Protein AF-A0A4Q2YQ63-F1 (afdb_monomer_lite)

Sequence (122 aa):
MNPSLTPFLLLITALLVIRHGWRDLQADRAIRRKLEQEGVTVVRIGRARLLNESGAHTTMGSMLCTREYEVRYRRPDGREQASVHVADFHPVTSALRGMHVLG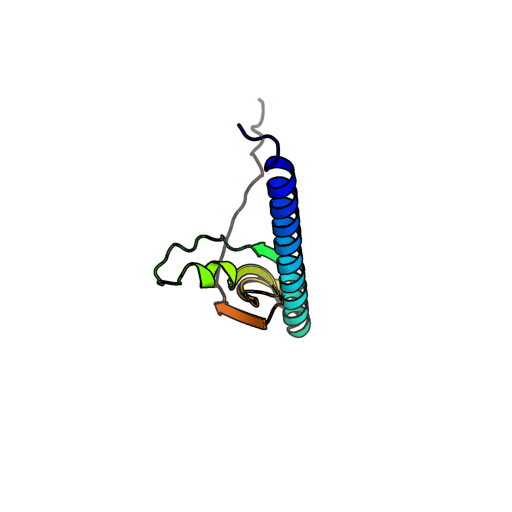EHPGSGGSDRGTAPLAPVR

Foldseek 3Di:
DDPVCVVVVVVVVVVVVVLVVVLVVLVVVVVVVVCVVVVKAWPDKAFDDLDPVPDDPDDPLQSQFKTKIWTWIADPVRDIWIWIKIWGADSPPRHTPDIDTPDTDPDPPDDPPDDDDDDDDD

Structure (mmCIF, N/CA/C/O backbone):
data_AF-A0A4Q2YQ63-F1
#
_entry.id   AF-A0A4Q2YQ63-F1
#
loop_
_atom_site.group_PDB
_atom_site.id
_atom_site.type_symbol
_atom_site.label_atom_id
_atom_site.label_alt_id
_atom_site.label_comp_id
_atom_site.label_asym_id
_atom_site.label_entity_id
_atom_site.label_seq_id
_atom_site.pdbx_PDB_ins_code
_atom_site.Cartn_x
_atom_site.Cartn_y
_atom_site.Cartn_z
_atom_site.occupancy
_atom_site.B_iso_or_equiv
_atom_site.auth_seq_id
_atom_site.auth_comp_id
_atom_site.auth_asym_id
_atom_site.auth_atom_id
_atom_site.pdbx_PDB_model_num
ATOM 1 N N . MET A 1 1 ? 34.817 -1.114 -20.162 1.00 50.81 1 MET A N 1
ATOM 2 C CA . MET A 1 1 ? 33.501 -0.897 -19.516 1.00 50.81 1 MET A CA 1
ATOM 3 C C . MET A 1 1 ? 32.682 -0.033 -20.458 1.00 50.81 1 MET A C 1
ATOM 5 O O . MET A 1 1 ? 33.109 1.079 -20.723 1.00 50.81 1 MET A O 1
ATOM 9 N N . ASN A 1 2 ? 31.614 -0.566 -21.060 1.00 56.47 2 ASN A N 1
ATOM 10 C CA . ASN A 1 2 ? 30.880 0.104 -22.144 1.00 56.47 2 ASN A CA 1
ATOM 11 C C . ASN A 1 2 ? 30.117 1.334 -21.612 1.00 56.47 2 ASN A C 1
ATOM 13 O O . ASN A 1 2 ? 29.140 1.153 -20.886 1.00 56.47 2 ASN A O 1
ATOM 17 N N . PRO A 1 3 ? 30.512 2.571 -21.971 1.00 59.78 3 PRO A N 1
ATOM 18 C CA . PRO A 1 3 ? 29.906 3.793 -21.436 1.00 59.78 3 PRO A CA 1
ATOM 19 C C . PRO A 1 3 ? 28.480 4.062 -21.956 1.00 59.78 3 PRO A C 1
ATOM 21 O O . PRO A 1 3 ? 27.835 5.001 -21.501 1.00 59.78 3 PRO A O 1
ATOM 24 N N . SER A 1 4 ? 27.962 3.248 -22.886 1.00 70.38 4 SER A N 1
ATOM 25 C CA . SER A 1 4 ? 26.644 3.454 -23.502 1.00 70.38 4 SER A CA 1
ATOM 26 C C . SER A 1 4 ? 25.463 2.918 -22.687 1.00 70.38 4 SER A C 1
ATOM 28 O O . SER A 1 4 ? 24.342 3.361 -22.910 1.00 70.38 4 SER A O 1
ATOM 30 N N . LEU A 1 5 ? 25.677 1.997 -21.739 1.00 72.75 5 LEU A N 1
ATOM 31 C CA . LEU A 1 5 ? 24.590 1.345 -20.983 1.00 72.75 5 LEU A CA 1
ATOM 32 C C . LEU A 1 5 ? 24.213 2.082 -19.692 1.00 72.75 5 LEU A C 1
ATOM 34 O O . LEU A 1 5 ? 23.085 1.965 -19.216 1.00 72.75 5 LEU A O 1
ATOM 38 N N . THR A 1 6 ? 25.129 2.873 -19.139 1.00 81.31 6 THR A N 1
ATOM 39 C CA . THR A 1 6 ? 24.931 3.646 -17.907 1.00 81.31 6 THR A CA 1
ATOM 40 C C . THR A 1 6 ? 23.699 4.563 -17.940 1.00 81.31 6 THR A C 1
ATOM 42 O O . THR A 1 6 ? 22.916 4.502 -16.990 1.00 81.31 6 THR A O 1
ATOM 45 N N . PRO A 1 7 ? 23.444 5.371 -18.995 1.00 82.50 7 PRO A N 1
ATOM 46 C CA . PRO A 1 7 ? 22.254 6.225 -19.025 1.00 82.50 7 PRO A CA 1
ATOM 47 C C . PRO A 1 7 ? 20.949 5.417 -19.066 1.00 82.50 7 PRO A C 1
ATOM 49 O O . PRO A 1 7 ? 19.977 5.796 -18.415 1.00 82.50 7 PRO A O 1
ATOM 52 N N . PHE A 1 8 ? 20.931 4.272 -19.756 1.00 83.44 8 PHE A N 1
ATOM 53 C CA . PHE A 1 8 ? 19.761 3.389 -19.792 1.00 83.44 8 PHE A CA 1
ATOM 54 C C . PHE A 1 8 ? 19.487 2.755 -18.429 1.00 83.44 8 PHE A C 1
ATOM 56 O O . PHE A 1 8 ? 18.341 2.722 -17.988 1.00 83.44 8 PHE A O 1
ATOM 63 N N . LEU A 1 9 ? 20.528 2.302 -17.727 1.00 85.69 9 LEU A N 1
ATOM 64 C CA . LEU A 1 9 ? 20.386 1.748 -16.381 1.00 85.69 9 LEU A CA 1
ATOM 65 C C . LEU A 1 9 ? 19.892 2.801 -15.384 1.00 85.69 9 LEU A C 1
ATOM 67 O O . LEU A 1 9 ? 19.009 2.502 -14.582 1.00 85.69 9 LEU A O 1
ATOM 71 N N . LEU A 1 10 ? 20.395 4.037 -15.459 1.00 86.81 10 LEU A N 1
ATOM 72 C CA . LEU A 1 10 ? 19.911 5.139 -14.622 1.00 86.81 10 LEU A CA 1
ATOM 73 C C . LEU A 1 10 ? 18.438 5.453 -14.899 1.00 86.81 10 LEU A C 1
ATOM 75 O O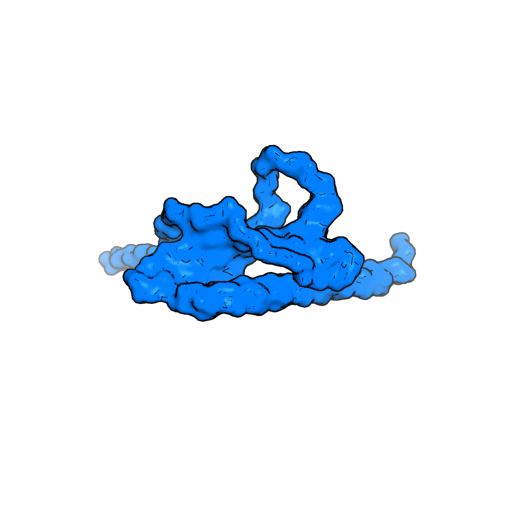 . LEU A 1 10 ? 17.657 5.570 -13.956 1.00 86.81 10 LEU A O 1
ATOM 79 N N . LEU A 1 11 ? 18.041 5.516 -16.173 1.00 88.06 11 LEU A N 1
ATOM 80 C CA . LEU A 1 11 ? 16.651 5.740 -16.567 1.00 88.06 11 LEU A CA 1
ATOM 81 C C . LEU A 1 11 ? 15.731 4.629 -16.043 1.00 88.06 11 LEU A C 1
ATOM 83 O O . LEU A 1 11 ? 14.705 4.916 -15.429 1.00 88.06 11 LEU A O 1
ATOM 87 N N . ILE A 1 12 ? 16.108 3.362 -16.237 1.00 85.81 12 ILE A N 1
ATOM 88 C CA . ILE A 1 12 ? 15.338 2.209 -15.751 1.00 85.81 12 ILE A CA 1
ATOM 89 C C . ILE A 1 12 ? 15.221 2.256 -14.226 1.00 85.81 12 ILE A C 1
ATOM 91 O O . ILE A 1 12 ? 14.130 2.087 -13.686 1.00 85.81 12 ILE A O 1
ATOM 95 N N . THR A 1 13 ? 16.319 2.542 -13.527 1.00 83.81 13 THR A N 1
ATOM 96 C CA . THR A 1 13 ? 16.328 2.629 -12.062 1.00 83.81 13 THR A CA 1
ATOM 97 C C . THR A 1 13 ? 15.414 3.752 -11.574 1.00 83.81 13 THR A C 1
ATOM 9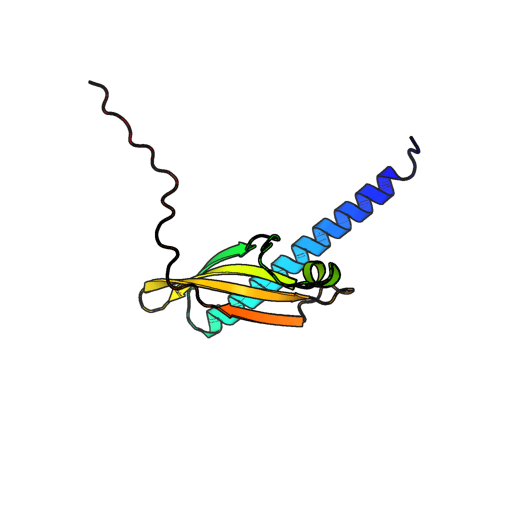9 O O . THR A 1 13 ? 14.597 3.532 -10.681 1.00 83.81 13 THR A O 1
ATOM 102 N N . ALA A 1 14 ? 15.474 4.930 -12.199 1.00 84.19 14 ALA A N 1
ATOM 103 C CA . ALA A 1 14 ? 14.598 6.051 -11.872 1.00 84.19 14 ALA A CA 1
ATOM 104 C C . ALA A 1 14 ? 13.116 5.701 -12.091 1.00 84.19 14 ALA A C 1
ATOM 106 O O . ALA A 1 14 ? 12.287 5.933 -11.209 1.00 84.19 14 ALA A O 1
ATOM 107 N N . LEU A 1 15 ? 12.780 5.071 -13.221 1.00 84.94 15 LEU A N 1
ATOM 108 C CA . LEU A 1 15 ? 11.416 4.624 -13.513 1.00 84.94 15 LEU A CA 1
ATOM 109 C C . LEU A 1 15 ? 10.918 3.588 -12.500 1.00 84.94 15 LEU A C 1
ATOM 111 O O . LEU A 1 15 ? 9.762 3.649 -12.076 1.00 84.94 15 LEU A O 1
ATOM 115 N N . LEU A 1 16 ? 11.778 2.662 -12.069 1.00 81.19 16 LEU A N 1
ATOM 116 C CA . LEU A 1 16 ? 11.440 1.685 -11.037 1.00 81.19 16 LEU A CA 1
ATOM 117 C C . LEU A 1 16 ? 11.190 2.356 -9.684 1.00 81.19 16 LEU A C 1
ATOM 119 O O . LEU A 1 16 ? 10.198 2.034 -9.034 1.00 81.19 16 LEU A O 1
ATOM 123 N N . VAL A 1 17 ? 12.010 3.327 -9.277 1.00 82.88 17 VAL A N 1
ATOM 124 C CA . VAL A 1 17 ? 11.795 4.079 -8.028 1.00 82.88 17 VAL A CA 1
ATOM 125 C C . VAL A 1 17 ? 10.464 4.831 -8.062 1.00 82.88 17 VAL A C 1
ATOM 127 O O . VAL A 1 17 ? 9.671 4.712 -7.126 1.00 82.88 17 VAL A O 1
ATOM 130 N N . ILE A 1 18 ? 10.165 5.530 -9.162 1.00 83.62 18 ILE A N 1
ATOM 131 C CA . ILE A 1 18 ? 8.896 6.254 -9.342 1.00 83.62 18 ILE A CA 1
ATOM 132 C C . ILE A 1 18 ? 7.714 5.281 -9.282 1.00 83.62 18 ILE A C 1
ATOM 134 O O . ILE A 1 18 ? 6.756 5.502 -8.539 1.00 83.62 18 ILE A O 1
ATOM 138 N N . ARG A 1 19 ? 7.798 4.159 -10.005 1.00 79.50 19 ARG A N 1
ATOM 139 C CA . ARG A 1 19 ? 6.781 3.099 -9.994 1.00 79.50 19 ARG A CA 1
ATOM 140 C C . ARG A 1 19 ? 6.581 2.523 -8.593 1.00 79.50 19 ARG A C 1
ATOM 142 O O . ARG A 1 19 ? 5.449 2.260 -8.192 1.00 79.50 19 ARG A O 1
ATOM 149 N N . HIS A 1 20 ? 7.656 2.332 -7.833 1.00 78.75 20 HIS A N 1
ATOM 150 C CA . HIS A 1 20 ? 7.588 1.830 -6.464 1.00 78.75 20 HIS A CA 1
ATOM 151 C C . HIS A 1 20 ? 6.917 2.821 -5.513 1.00 78.75 20 HIS A C 1
ATOM 153 O O . HIS A 1 20 ? 6.089 2.375 -4.715 1.00 78.75 20 HIS A O 1
ATOM 159 N N . GLY A 1 21 ? 7.238 4.114 -5.616 1.00 82.00 21 GLY A N 1
ATOM 160 C CA . GLY A 1 21 ? 6.622 5.170 -4.807 1.00 82.00 21 GLY A CA 1
ATOM 161 C C . GLY A 1 21 ? 5.146 5.379 -5.143 1.00 82.00 21 GLY A C 1
ATOM 162 O O . GLY A 1 21 ? 4.314 5.492 -4.245 1.00 82.00 21 GLY A O 1
ATOM 163 N N . TRP A 1 22 ? 4.790 5.324 -6.429 1.00 82.62 22 TRP A N 1
ATOM 164 C CA . TRP A 1 22 ? 3.397 5.398 -6.875 1.00 82.62 22 TRP A CA 1
ATOM 165 C C . TRP A 1 22 ? 2.530 4.293 -6.259 1.00 82.62 22 TRP A C 1
ATOM 167 O O . TRP A 1 22 ? 1.429 4.555 -5.779 1.00 82.62 22 TRP A O 1
ATOM 177 N N . ARG A 1 23 ? 3.049 3.061 -6.203 1.00 81.75 23 ARG A N 1
ATOM 178 C CA . ARG A 1 23 ? 2.359 1.927 -5.570 1.00 81.75 23 ARG A CA 1
ATOM 179 C C . ARG A 1 23 ? 2.097 2.150 -4.086 1.00 81.75 23 ARG A C 1
ATOM 181 O O . ARG A 1 23 ? 1.007 1.841 -3.618 1.00 81.75 23 ARG A O 1
ATOM 188 N N . ASP A 1 24 ? 3.057 2.708 -3.351 1.00 81.88 24 ASP A N 1
ATOM 189 C CA . ASP A 1 24 ? 2.838 2.985 -1.926 1.00 81.88 24 ASP A CA 1
ATOM 190 C C . ASP A 1 24 ? 1.802 4.066 -1.707 1.00 81.88 24 ASP A C 1
ATOM 192 O O . ASP A 1 24 ? 0.995 3.948 -0.798 1.00 81.88 24 ASP A O 1
ATOM 196 N N . LEU A 1 25 ? 1.797 5.092 -2.554 1.00 85.19 25 LEU A N 1
ATOM 197 C CA . LEU A 1 25 ? 0.820 6.163 -2.465 1.00 85.19 25 LEU A CA 1
ATOM 198 C C . LEU A 1 25 ? -0.601 5.653 -2.750 1.00 85.19 25 LEU A C 1
ATOM 200 O O . LEU A 1 25 ? -1.556 6.103 -2.119 1.00 85.19 25 LEU A O 1
ATOM 204 N N . GLN A 1 26 ? -0.752 4.687 -3.663 1.00 86.00 26 GLN A N 1
ATOM 205 C CA . GLN A 1 26 ? -2.028 4.000 -3.871 1.00 86.00 26 GLN A CA 1
ATOM 206 C C . GLN A 1 26 ? -2.449 3.181 -2.646 1.00 86.00 26 GLN A C 1
ATOM 208 O O . GLN A 1 26 ? -3.601 3.283 -2.223 1.00 86.00 26 GLN A O 1
ATOM 213 N N . ALA A 1 27 ? -1.530 2.403 -2.067 1.00 84.62 27 ALA A N 1
ATOM 214 C CA . ALA A 1 27 ? -1.809 1.611 -0.873 1.00 84.62 27 ALA A CA 1
ATOM 215 C C . ALA A 1 27 ? -2.149 2.491 0.338 1.00 84.62 27 ALA A C 1
ATOM 217 O O . ALA A 1 27 ? -3.172 2.260 0.969 1.00 84.62 27 ALA A O 1
ATOM 218 N N . ASP A 1 28 ? -1.368 3.537 0.617 1.00 85.31 28 ASP A N 1
ATOM 219 C CA . ASP A 1 28 ? -1.595 4.470 1.729 1.00 85.31 28 ASP A CA 1
ATOM 220 C C . ASP A 1 28 ? -2.978 5.127 1.634 1.00 85.31 28 ASP A C 1
ATOM 222 O O . ASP A 1 28 ? -3.753 5.098 2.589 1.00 85.31 28 ASP A O 1
ATOM 226 N N . ARG A 1 29 ? -3.348 5.626 0.446 1.00 86.44 29 ARG A N 1
ATOM 227 C CA . ARG A 1 29 ? -4.676 6.214 0.214 1.00 86.44 29 ARG A CA 1
ATOM 228 C C . ARG A 1 29 ? -5.802 5.209 0.412 1.00 86.44 29 ARG A C 1
ATOM 230 O O . ARG A 1 29 ? -6.837 5.564 0.968 1.00 86.44 29 ARG A O 1
ATOM 237 N N . ALA A 1 30 ? -5.633 3.981 -0.065 1.00 86.38 30 ALA A N 1
ATOM 238 C CA . ALA A 1 30 ? -6.660 2.958 0.066 1.00 86.38 30 ALA A CA 1
ATOM 239 C C . ALA A 1 30 ? -6.798 2.460 1.518 1.00 86.38 30 ALA A C 1
ATOM 241 O O . ALA A 1 30 ? -7.923 2.279 1.980 1.00 86.38 30 ALA A O 1
ATOM 242 N N . ILE A 1 31 ? -5.691 2.338 2.260 1.00 85.44 31 ILE A N 1
ATOM 243 C CA . ILE A 1 31 ? -5.686 2.020 3.695 1.00 85.44 31 ILE A CA 1
ATOM 244 C C . ILE A 1 31 ? -6.415 3.118 4.472 1.00 85.44 31 ILE A C 1
ATOM 246 O O . ILE A 1 31 ? -7.336 2.821 5.227 1.00 85.44 31 ILE A O 1
ATOM 250 N N . ARG A 1 32 ? -6.046 4.388 4.257 1.00 84.69 32 ARG A N 1
ATOM 251 C CA . ARG A 1 32 ? -6.679 5.531 4.933 1.00 84.69 32 ARG A CA 1
ATOM 252 C C . ARG A 1 32 ? -8.176 5.582 4.679 1.00 84.69 32 ARG A C 1
ATOM 254 O O . ARG A 1 32 ? -8.930 5.665 5.632 1.00 84.69 32 ARG A O 1
ATOM 261 N N . ARG A 1 33 ? -8.607 5.442 3.421 1.00 85.19 33 ARG A N 1
ATOM 262 C CA . ARG A 1 33 ? -10.038 5.429 3.073 1.00 85.19 33 ARG A CA 1
ATOM 263 C C . ARG A 1 33 ? -10.803 4.322 3.786 1.00 85.19 33 ARG A C 1
ATOM 265 O O . ARG A 1 33 ? -11.910 4.561 4.249 1.00 85.19 33 ARG A O 1
ATOM 272 N N . LYS A 1 34 ? -10.227 3.121 3.867 1.00 83.44 34 LYS A N 1
ATOM 273 C CA . LYS A 1 34 ? -10.860 1.993 4.555 1.00 83.44 34 LYS A CA 1
ATOM 274 C C . LYS A 1 34 ? -10.984 2.256 6.061 1.00 83.44 34 LYS A C 1
ATOM 276 O O . LYS A 1 34 ? -12.035 2.027 6.637 1.00 83.44 34 LYS A O 1
ATOM 281 N N . LEU A 1 35 ? -9.933 2.793 6.675 1.00 81.81 35 LEU A N 1
ATOM 282 C CA . LEU A 1 35 ? -9.895 3.082 8.110 1.00 81.81 35 LEU A CA 1
ATOM 283 C C . LEU A 1 35 ? -10.756 4.298 8.502 1.00 81.81 35 LEU A C 1
ATOM 285 O O . LEU A 1 35 ? -11.402 4.287 9.545 1.00 81.81 35 LEU A O 1
ATOM 289 N N . GLU A 1 36 ? -10.852 5.312 7.642 1.00 82.81 36 GLU A N 1
ATOM 290 C CA . GLU A 1 36 ? -11.788 6.431 7.813 1.00 82.81 36 GLU A CA 1
ATOM 291 C C . GLU A 1 36 ? -13.248 5.952 7.807 1.00 82.81 36 GLU A C 1
ATOM 293 O O . GLU A 1 36 ? -14.050 6.428 8.607 1.00 82.81 36 GLU A O 1
ATOM 298 N N . GLN A 1 37 ? -13.593 4.976 6.957 1.00 81.75 37 GLN A N 1
ATOM 299 C CA . GLN A 1 37 ? -14.928 4.361 6.944 1.00 81.75 37 GLN A CA 1
ATOM 300 C C . GLN A 1 37 ? -15.239 3.587 8.233 1.00 81.75 37 GLN A C 1
ATOM 302 O O . GLN A 1 37 ? -16.397 3.514 8.636 1.00 81.75 37 GLN A O 1
ATOM 307 N N . GLU A 1 38 ? -14.219 3.037 8.891 1.00 79.56 38 GLU A N 1
ATOM 308 C CA . GLU A 1 38 ? -14.334 2.332 10.174 1.00 79.56 38 GLU A CA 1
ATOM 309 C C . GLU A 1 38 ? -14.335 3.294 11.383 1.00 79.56 38 GLU A C 1
ATOM 311 O O . GLU A 1 38 ? -14.467 2.856 12.526 1.00 79.56 38 GLU A O 1
ATOM 316 N N . GLY A 1 39 ? -14.208 4.609 11.155 1.00 78.75 39 GLY A N 1
ATOM 317 C CA . GLY A 1 39 ? -14.213 5.624 12.211 1.00 78.75 39 GLY A CA 1
ATOM 318 C C . GLY A 1 39 ? -12.960 5.611 13.091 1.00 78.75 39 GLY A C 1
ATOM 319 O O . GLY A 1 39 ? -12.998 6.103 14.219 1.00 78.75 39 GLY A O 1
ATOM 320 N N . VAL A 1 40 ? -11.853 5.038 12.608 1.00 83.31 40 VAL A N 1
ATOM 321 C CA . VAL A 1 40 ? -10.586 4.960 13.346 1.00 83.31 40 VAL A CA 1
ATOM 322 C C . VAL A 1 40 ? -9.580 5.999 12.847 1.00 83.31 40 VAL A C 1
ATOM 324 O O . VAL A 1 40 ? -9.522 6.337 11.665 1.00 83.31 40 VAL A O 1
ATOM 327 N N . THR A 1 41 ? -8.727 6.487 13.747 1.00 83.69 41 THR A N 1
ATOM 328 C CA . THR A 1 41 ? -7.694 7.475 13.406 1.00 83.69 41 THR A CA 1
ATOM 329 C C . THR A 1 41 ? -6.388 6.770 13.072 1.00 83.69 41 THR A C 1
ATOM 331 O O . THR A 1 41 ? -5.792 6.112 13.925 1.00 83.69 41 THR A O 1
ATOM 334 N N . VAL A 1 42 ? -5.899 6.926 11.843 1.00 82.00 42 VAL A N 1
ATOM 335 C CA . VAL A 1 42 ? -4.611 6.357 11.420 1.00 82.00 42 VAL A CA 1
ATOM 336 C C . VAL A 1 42 ? -3.456 7.097 12.100 1.00 82.00 42 VAL A C 1
ATOM 338 O O . VAL A 1 42 ? -3.271 8.293 11.887 1.00 82.00 42 VAL A O 1
ATOM 341 N N . VAL A 1 43 ? -2.651 6.379 12.886 1.00 82.00 43 VAL A N 1
ATOM 342 C CA . VAL A 1 43 ? -1.470 6.919 13.581 1.00 82.00 43 VAL A CA 1
ATOM 343 C C . VAL A 1 43 ? -0.229 6.775 12.704 1.00 82.00 43 VAL A C 1
ATOM 345 O O . VAL A 1 43 ? 0.558 7.710 12.564 1.00 82.00 43 VAL A O 1
ATOM 348 N N . ARG A 1 44 ? -0.038 5.598 12.097 1.00 81.75 44 ARG A N 1
ATOM 349 C CA . ARG A 1 44 ? 1.135 5.312 11.265 1.00 81.75 44 ARG A CA 1
ATOM 350 C C . ARG A 1 44 ? 0.844 4.219 10.250 1.00 81.75 44 ARG A C 1
ATOM 352 O O . ARG A 1 44 ? 0.305 3.179 10.605 1.00 81.75 44 ARG A O 1
ATOM 359 N N . ILE A 1 45 ? 1.291 4.425 9.016 1.00 83.00 45 ILE A N 1
ATOM 360 C CA . ILE A 1 45 ? 1.349 3.388 7.983 1.00 83.00 45 ILE A CA 1
ATOM 361 C C . ILE A 1 45 ? 2.826 3.162 7.665 1.00 83.00 45 ILE A C 1
ATOM 363 O O . ILE A 1 45 ? 3.526 4.068 7.214 1.00 83.00 45 ILE A O 1
ATOM 367 N N . GLY A 1 46 ? 3.324 1.972 7.976 1.00 78.12 46 GLY A N 1
ATOM 368 C CA . GLY A 1 46 ? 4.674 1.529 7.653 1.00 78.12 46 GLY A CA 1
ATOM 369 C C . GLY A 1 46 ? 4.625 0.367 6.674 1.00 78.12 46 GLY A C 1
ATOM 370 O O . GLY A 1 46 ? 3.705 -0.440 6.707 1.00 78.12 46 GLY A O 1
ATOM 371 N N . ARG A 1 47 ? 5.629 0.237 5.806 1.00 74.94 47 ARG A N 1
ATOM 372 C CA . ARG A 1 47 ? 5.834 -1.024 5.084 1.00 74.94 47 ARG A CA 1
ATOM 373 C C . ARG A 1 47 ? 6.270 -2.079 6.098 1.00 74.94 47 ARG A C 1
ATOM 375 O O . ARG A 1 47 ? 7.355 -1.949 6.669 1.00 74.94 47 ARG A O 1
ATOM 382 N N . ALA A 1 48 ? 5.433 -3.092 6.312 1.00 61.56 48 ALA A N 1
ATOM 383 C CA . ALA A 1 48 ? 5.878 -4.309 6.973 1.00 61.56 48 ALA A CA 1
ATOM 384 C C . ALA A 1 48 ? 6.924 -4.930 6.037 1.00 61.56 48 ALA A C 1
ATOM 386 O O . ALA A 1 48 ? 6.771 -4.885 4.818 1.00 61.56 48 ALA A O 1
ATOM 387 N N . ARG A 1 49 ? 8.069 -5.344 6.577 1.00 54.41 49 ARG A N 1
ATOM 388 C CA . ARG A 1 49 ? 9.259 -5.744 5.806 1.00 54.41 49 ARG A CA 1
ATOM 389 C C . ARG A 1 49 ? 8.922 -6.555 4.545 1.00 54.41 49 ARG A C 1
ATOM 391 O O . ARG A 1 49 ? 8.145 -7.494 4.599 1.00 54.41 49 ARG A O 1
ATOM 398 N N . LEU A 1 50 ? 9.653 -6.287 3.460 1.00 48.22 50 LEU A N 1
ATOM 399 C CA . LEU A 1 50 ? 9.725 -7.090 2.221 1.00 48.22 50 LEU A CA 1
ATOM 400 C C . LEU A 1 50 ? 10.206 -8.554 2.429 1.00 48.22 50 LEU A C 1
ATOM 402 O O . LEU A 1 50 ? 10.580 -9.213 1.468 1.00 48.22 50 LEU A O 1
ATOM 406 N N . LEU A 1 51 ? 10.265 -9.044 3.670 1.00 42.16 51 LEU A N 1
ATOM 407 C CA . LEU A 1 51 ? 11.021 -10.215 4.119 1.00 42.16 51 LEU A CA 1
ATOM 408 C C . LEU A 1 51 ? 10.300 -10.904 5.291 1.00 42.16 51 LEU A C 1
ATOM 410 O O . LEU A 1 51 ? 10.872 -11.064 6.367 1.00 42.16 51 LEU A O 1
ATOM 414 N N . ASN A 1 52 ? 9.043 -11.310 5.111 1.00 42.09 52 ASN A N 1
ATOM 415 C CA . ASN A 1 52 ? 8.570 -12.473 5.858 1.00 42.09 52 ASN A CA 1
ATOM 416 C C . ASN A 1 52 ? 9.086 -13.716 5.120 1.00 42.09 52 ASN A C 1
ATOM 418 O O . ASN A 1 52 ? 8.412 -14.297 4.279 1.00 42.09 52 ASN A O 1
ATOM 422 N N . GLU A 1 53 ? 10.315 -14.115 5.458 1.00 42.53 53 GLU A N 1
ATOM 423 C CA . GLU A 1 53 ? 10.931 -15.417 5.140 1.00 42.53 53 GLU A CA 1
ATOM 424 C C . GLU A 1 53 ? 10.229 -16.598 5.846 1.00 42.53 53 GLU A C 1
ATOM 426 O O . 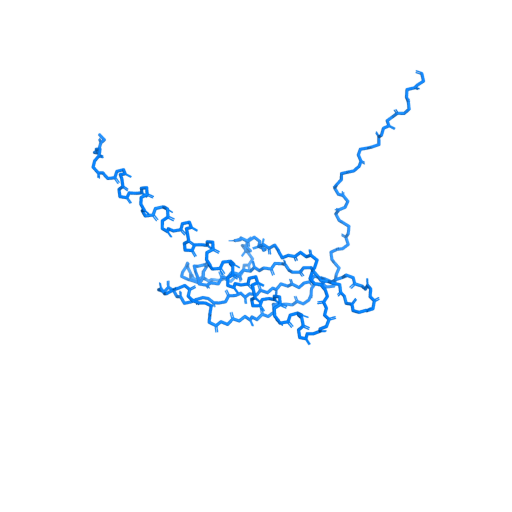GLU A 1 53 ? 10.770 -17.697 5.936 1.00 42.53 53 GLU A O 1
ATOM 431 N N . SER A 1 54 ? 9.005 -16.412 6.344 1.00 39.12 54 SER A N 1
ATOM 432 C CA . SER A 1 54 ? 8.240 -17.475 6.984 1.00 39.12 54 SER A CA 1
ATOM 433 C C . SER A 1 54 ? 7.285 -18.122 5.980 1.00 39.12 54 SER A C 1
ATOM 435 O O . SER A 1 54 ? 6.131 -17.733 5.832 1.00 39.12 54 SER A O 1
ATOM 437 N N . GLY A 1 55 ? 7.788 -19.140 5.282 1.00 40.31 55 GLY A N 1
ATOM 438 C CA . GLY A 1 55 ? 7.016 -20.375 5.127 1.00 40.31 55 GLY A CA 1
ATOM 439 C C . GLY A 1 55 ? 5.930 -20.462 4.051 1.00 40.31 55 GLY A C 1
ATOM 440 O O . GLY A 1 55 ? 5.114 -21.375 4.130 1.00 40.31 55 GLY A O 1
ATOM 441 N N . ALA A 1 56 ? 5.918 -19.618 3.021 1.00 41.28 56 ALA A N 1
ATOM 442 C CA . ALA A 1 56 ? 5.099 -19.887 1.839 1.00 41.28 56 ALA A CA 1
ATOM 443 C C . ALA A 1 56 ? 5.931 -19.713 0.573 1.00 41.28 56 ALA A C 1
ATOM 445 O O . ALA A 1 56 ? 6.451 -18.629 0.313 1.00 41.28 56 ALA A O 1
ATOM 446 N N . HIS A 1 57 ? 6.030 -20.784 -0.219 1.00 41.31 57 HIS A N 1
ATOM 447 C CA . HIS A 1 57 ? 6.529 -20.793 -1.593 1.00 41.31 57 HIS A CA 1
ATOM 448 C C . HIS A 1 57 ? 5.728 -19.811 -2.463 1.00 41.31 57 HIS A C 1
ATOM 450 O O . HIS A 1 57 ? 4.880 -20.189 -3.263 1.00 41.31 57 HIS A O 1
ATOM 456 N N . THR A 1 58 ? 5.978 -18.521 -2.299 1.00 44.25 58 THR A N 1
ATOM 457 C CA . THR A 1 58 ? 5.435 -17.471 -3.139 1.00 44.25 58 THR A CA 1
ATOM 458 C C . THR A 1 58 ? 6.500 -17.197 -4.184 1.00 44.25 58 THR A C 1
ATOM 460 O O . THR A 1 58 ? 7.517 -16.560 -3.929 1.00 44.25 58 THR A O 1
ATOM 463 N N . THR A 1 59 ? 6.299 -17.769 -5.374 1.00 51.78 59 THR A N 1
ATOM 464 C CA . THR A 1 59 ? 7.071 -17.478 -6.593 1.00 51.78 59 THR A CA 1
ATOM 465 C C . THR A 1 59 ? 7.445 -15.996 -6.645 1.00 51.78 59 THR A C 1
ATOM 467 O O . THR A 1 59 ? 6.575 -15.170 -6.395 1.00 51.78 59 THR A O 1
ATOM 470 N N . MET A 1 60 ? 8.685 -15.643 -7.005 1.00 51.41 60 MET A N 1
ATOM 471 C CA . MET A 1 60 ? 9.203 -14.256 -7.082 1.00 51.41 60 MET A CA 1
ATOM 472 C C . MET A 1 60 ? 8.224 -13.225 -7.690 1.00 51.41 60 MET A C 1
ATOM 474 O O . MET A 1 60 ? 8.217 -12.061 -7.294 1.00 51.41 60 MET A O 1
ATOM 478 N N . GLY A 1 61 ? 7.358 -13.645 -8.622 1.00 49.12 61 GLY A N 1
ATOM 479 C CA . GLY A 1 61 ? 6.285 -12.809 -9.175 1.00 49.12 61 GLY A CA 1
ATOM 480 C C . GLY A 1 61 ? 5.263 -12.313 -8.141 1.00 49.12 61 GLY A C 1
ATOM 481 O O . GLY A 1 61 ? 4.779 -11.191 -8.261 1.00 49.12 61 GLY A O 1
ATOM 482 N N . SER A 1 62 ? 4.986 -13.092 -7.095 1.00 53.50 62 SER A N 1
ATOM 483 C CA . SER A 1 62 ? 4.121 -12.725 -5.972 1.00 53.50 62 SER A CA 1
ATOM 484 C C . SER A 1 62 ? 4.729 -11.594 -5.153 1.00 53.50 62 SER A C 1
ATOM 486 O O . SER A 1 62 ? 4.045 -10.608 -4.938 1.00 53.50 62 SER A O 1
ATOM 488 N N . MET A 1 63 ? 6.020 -11.645 -4.802 1.00 56.41 63 MET A N 1
ATOM 489 C CA . MET A 1 63 ? 6.689 -10.558 -4.057 1.00 56.41 63 MET A CA 1
ATOM 490 C C . MET A 1 63 ? 6.709 -9.227 -4.827 1.00 56.41 63 MET A C 1
ATOM 492 O O . MET A 1 63 ? 6.739 -8.148 -4.238 1.00 56.41 63 MET A O 1
ATOM 496 N N . LEU A 1 64 ? 6.678 -9.283 -6.163 1.00 61.75 64 LEU A N 1
ATOM 497 C CA . LEU A 1 64 ? 6.552 -8.091 -7.001 1.00 61.75 64 LEU A CA 1
ATOM 498 C C . LEU A 1 64 ? 5.117 -7.584 -7.105 1.00 61.75 64 LEU A C 1
ATOM 500 O O . LEU A 1 64 ? 4.928 -6.425 -7.474 1.00 61.75 64 LEU A O 1
ATOM 504 N N . CYS A 1 65 ? 4.110 -8.403 -6.814 1.00 71.00 65 CYS A N 1
ATOM 505 C CA . CYS A 1 65 ? 2.698 -8.050 -6.939 1.00 71.00 65 CYS A CA 1
ATOM 506 C C . CYS A 1 65 ? 2.053 -7.746 -5.589 1.00 71.00 65 CYS A C 1
ATOM 508 O O . CYS A 1 65 ? 1.196 -6.877 -5.545 1.00 71.00 65 CYS A O 1
ATOM 510 N N . THR A 1 66 ? 2.498 -8.357 -4.500 1.00 77.69 66 THR A N 1
ATOM 511 C CA . THR A 1 66 ? 1.945 -8.168 -3.159 1.00 77.69 66 THR A CA 1
ATOM 512 C C . THR A 1 66 ? 2.872 -7.304 -2.308 1.00 77.69 66 THR A C 1
ATOM 514 O O . THR A 1 66 ? 4.095 -7.332 -2.456 1.00 77.69 66 THR A O 1
ATOM 517 N N . ARG A 1 67 ? 2.300 -6.464 -1.442 1.00 78.56 67 ARG A N 1
ATOM 518 C CA . ARG A 1 67 ? 3.052 -5.693 -0.441 1.00 78.56 67 ARG A CA 1
ATOM 519 C C . ARG A 1 67 ? 2.314 -5.657 0.876 1.00 78.56 67 ARG A C 1
ATOM 521 O O . ARG A 1 67 ? 1.120 -5.386 0.897 1.00 78.56 67 ARG A O 1
ATOM 528 N N . GLU A 1 68 ? 3.058 -5.837 1.953 1.00 82.56 68 GLU A N 1
ATOM 529 C CA . GLU A 1 68 ? 2.530 -5.792 3.308 1.00 82.56 68 GLU A CA 1
ATOM 530 C C . GLU A 1 68 ? 2.773 -4.416 3.939 1.00 82.56 68 GLU A C 1
ATOM 532 O O . GLU A 1 68 ? 3.842 -3.808 3.815 1.00 82.56 68 GLU A O 1
ATOM 537 N N . TYR A 1 69 ? 1.761 -3.919 4.635 1.00 82.81 69 TYR A N 1
ATOM 538 C CA . TYR A 1 69 ? 1.758 -2.644 5.329 1.00 82.81 69 TYR A CA 1
ATOM 539 C C . TYR A 1 69 ? 1.319 -2.882 6.771 1.00 82.81 69 TYR A C 1
ATOM 541 O O . TYR A 1 69 ? 0.215 -3.360 7.017 1.00 82.81 69 TYR A O 1
ATOM 549 N N . GLU A 1 70 ? 2.181 -2.545 7.724 1.00 84.31 70 GLU A N 1
ATOM 550 C CA . GLU A 1 70 ? 1.809 -2.466 9.133 1.00 84.31 70 GLU A CA 1
ATOM 551 C C . GLU A 1 70 ? 1.105 -1.128 9.347 1.00 84.31 70 GLU A C 1
ATOM 553 O O . GLU A 1 70 ? 1.677 -0.056 9.114 1.00 84.31 70 GLU A O 1
ATOM 558 N N . VAL A 1 71 ? -0.144 -1.187 9.786 1.00 85.06 71 VAL A N 1
ATOM 559 C CA . VAL A 1 71 ? -0.961 -0.010 10.036 1.00 85.06 71 VAL A CA 1
ATOM 560 C C . VAL A 1 71 ? -1.275 0.058 11.512 1.00 85.06 71 VAL A C 1
ATOM 562 O O . VAL A 1 71 ? -1.884 -0.847 12.072 1.00 85.06 71 VAL A O 1
ATOM 565 N N . ARG A 1 72 ? -0.858 1.151 12.142 1.00 85.38 72 ARG A N 1
ATOM 566 C CA . ARG A 1 72 ? -1.222 1.489 13.513 1.00 85.38 72 ARG A CA 1
ATOM 567 C C . ARG A 1 72 ? -2.319 2.529 13.480 1.00 85.38 72 ARG A C 1
ATOM 569 O O . ARG A 1 72 ? -2.159 3.585 12.862 1.00 85.38 72 ARG A O 1
ATOM 576 N N . TYR A 1 73 ? -3.416 2.238 14.154 1.00 86.56 73 TYR A N 1
ATOM 577 C CA . TYR A 1 73 ? -4.568 3.118 14.239 1.00 86.56 73 TYR A CA 1
ATOM 578 C C . TYR A 1 73 ? -5.112 3.146 15.665 1.00 86.56 73 TYR A C 1
ATOM 580 O O . TYR A 1 73 ? -4.885 2.236 16.462 1.00 86.56 73 TYR A O 1
ATOM 588 N N . ARG A 1 74 ? -5.812 4.227 15.997 1.00 83.81 74 ARG A N 1
ATOM 589 C CA . ARG A 1 74 ? -6.473 4.423 17.282 1.00 83.81 74 ARG A CA 1
ATOM 590 C C . ARG A 1 74 ? -7.977 4.300 17.085 1.00 83.81 74 ARG A C 1
ATOM 592 O O . ARG A 1 74 ? -8.551 5.010 16.259 1.00 83.81 74 ARG A O 1
ATOM 599 N N . ARG A 1 75 ? -8.600 3.394 17.838 1.00 85.38 75 ARG A N 1
ATOM 600 C CA . ARG A 1 75 ? -10.057 3.222 17.859 1.00 85.38 75 ARG A CA 1
ATOM 601 C C . ARG A 1 75 ? -10.744 4.383 18.596 1.00 85.38 75 ARG A C 1
ATOM 603 O O . ARG A 1 75 ? -10.086 5.045 19.405 1.00 85.38 75 ARG A O 1
ATOM 610 N N . PRO A 1 76 ? -12.057 4.594 18.382 1.00 80.69 76 PRO A N 1
ATOM 611 C CA . PRO A 1 76 ? -12.851 5.566 19.140 1.00 80.69 76 PRO A CA 1
ATOM 612 C C . PRO A 1 76 ? -12.722 5.397 20.660 1.00 80.69 76 PRO A C 1
ATOM 614 O O . PRO A 1 76 ? -12.683 6.379 21.392 1.00 80.69 76 PRO A O 1
ATOM 617 N N . ASP A 1 77 ? -12.536 4.156 21.117 1.00 82.94 77 ASP A N 1
ATOM 618 C CA . ASP A 1 77 ? -12.343 3.791 22.528 1.00 82.94 77 ASP A CA 1
ATOM 619 C C . ASP A 1 77 ? -10.974 4.220 23.103 1.00 82.94 77 ASP A C 1
ATOM 621 O O . ASP A 1 77 ? -10.616 3.857 24.223 1.00 82.94 77 ASP A O 1
ATOM 625 N N . GLY A 1 78 ? -10.146 4.918 22.319 1.00 78.75 78 GLY A N 1
ATOM 626 C CA . GLY A 1 78 ? -8.815 5.393 22.705 1.00 78.75 78 GLY A CA 1
ATOM 627 C C . GLY A 1 78 ? -7.710 4.333 22.650 1.00 78.75 78 GLY A C 1
ATOM 628 O O . GLY A 1 78 ? -6.538 4.667 22.814 1.00 78.75 78 GLY A O 1
ATOM 629 N N . ARG A 1 79 ? -8.049 3.067 22.381 1.00 82.94 79 ARG A N 1
ATOM 630 C CA . ARG A 1 79 ? -7.078 1.969 22.268 1.00 82.94 79 ARG A CA 1
ATOM 631 C C . ARG A 1 79 ? -6.329 2.026 20.940 1.00 82.94 79 ARG A C 1
ATOM 633 O O . ARG A 1 79 ? -6.938 2.167 19.879 1.00 82.94 79 ARG A O 1
ATOM 640 N N . GLU A 1 80 ? -5.011 1.881 21.007 1.00 83.94 80 GLU A N 1
ATOM 641 C CA . GLU A 1 80 ? -4.167 1.706 19.827 1.00 83.94 80 GLU A CA 1
ATOM 642 C C . GLU A 1 80 ? -4.119 0.238 19.414 1.00 83.94 80 GLU A C 1
ATOM 644 O O . GLU A 1 80 ? -4.008 -0.660 20.249 1.00 83.94 80 GLU A O 1
ATOM 649 N N . GLN A 1 81 ? -4.195 0.006 18.110 1.00 83.44 81 GLN A N 1
ATOM 650 C CA . GLN A 1 81 ? -4.153 -1.316 17.513 1.00 83.44 81 GLN A CA 1
ATOM 651 C C . GLN A 1 81 ? -3.252 -1.311 16.284 1.00 83.44 81 GLN A C 1
ATOM 653 O O . GLN A 1 81 ? -3.069 -0.283 15.629 1.00 83.44 81 GLN A O 1
ATOM 658 N N . ALA A 1 82 ? -2.681 -2.476 15.986 1.00 83.38 82 ALA A N 1
ATOM 659 C CA . ALA A 1 82 ? -1.904 -2.714 14.785 1.00 83.38 82 ALA A CA 1
ATOM 660 C C . ALA A 1 82 ? -2.564 -3.809 13.938 1.00 83.38 82 ALA A C 1
ATOM 662 O O . ALA A 1 82 ? -2.959 -4.859 14.452 1.00 83.38 82 ALA A O 1
ATOM 663 N N . SER A 1 83 ? -2.655 -3.575 12.636 1.00 81.69 83 SER A N 1
ATOM 664 C CA . SER A 1 83 ? -3.098 -4.550 11.640 1.00 81.69 83 SER A CA 1
ATOM 665 C C . SER A 1 83 ? -2.080 -4.650 10.511 1.00 81.69 83 SER A C 1
ATOM 667 O O . SER A 1 83 ? -1.366 -3.694 10.204 1.00 81.69 83 SER A O 1
ATOM 669 N N . VAL A 1 84 ? -2.026 -5.815 9.866 1.00 82.88 84 VAL A N 1
ATOM 670 C CA . VAL A 1 84 ? -1.234 -6.002 8.646 1.00 82.88 84 VAL A CA 1
ATOM 671 C C . VAL A 1 84 ? -2.170 -6.007 7.446 1.00 82.88 84 VAL A C 1
ATOM 673 O O . VAL A 1 84 ? -3.041 -6.868 7.322 1.00 82.88 84 VAL A O 1
ATOM 676 N N . HIS A 1 85 ? -1.991 -5.029 6.565 1.00 82.88 85 HIS A N 1
ATOM 677 C CA . HIS A 1 85 ? -2.711 -4.896 5.307 1.00 82.88 85 HIS A CA 1
ATOM 678 C C . HIS A 1 85 ? -1.831 -5.384 4.167 1.00 82.88 85 HIS A C 1
ATOM 680 O O . HIS A 1 85 ? -0.716 -4.903 3.984 1.00 82.88 85 HIS A O 1
ATOM 686 N N . VAL A 1 86 ? -2.348 -6.297 3.362 1.00 83.62 86 VAL A N 1
ATOM 687 C CA . VAL A 1 86 ? -1.698 -6.757 2.141 1.00 83.62 86 VAL A CA 1
ATOM 688 C C . VAL A 1 86 ? -2.369 -6.080 0.962 1.00 83.62 86 VAL A C 1
ATOM 690 O O . VAL A 1 86 ? -3.587 -6.149 0.800 1.00 83.62 86 VAL A O 1
ATOM 693 N N . ALA A 1 87 ? -1.573 -5.387 0.160 1.00 84.50 87 ALA A N 1
ATOM 694 C CA . ALA A 1 87 ? -1.992 -4.747 -1.071 1.00 84.50 87 ALA A CA 1
ATOM 695 C C . ALA A 1 87 ? -1.542 -5.584 -2.269 1.00 84.50 87 ALA A C 1
ATOM 697 O O . ALA A 1 87 ? -0.345 -5.813 -2.464 1.00 84.50 87 ALA A O 1
ATOM 698 N N . ASP A 1 88 ? -2.504 -5.968 -3.100 1.00 84.00 88 ASP A N 1
ATOM 699 C CA . ASP A 1 88 ? -2.277 -6.719 -4.326 1.00 84.00 88 ASP A CA 1
ATOM 700 C C . ASP A 1 88 ? -2.251 -5.754 -5.504 1.00 84.00 88 ASP A C 1
ATOM 702 O O . ASP A 1 88 ? -3.186 -4.986 -5.725 1.00 84.00 88 ASP A O 1
ATOM 706 N N . PHE A 1 89 ? -1.192 -5.795 -6.299 1.00 83.12 89 PHE A N 1
ATOM 707 C CA . PHE A 1 89 ? -0.998 -4.935 -7.454 1.00 83.12 89 PHE A CA 1
ATOM 708 C C . PHE A 1 89 ? -0.917 -5.748 -8.736 1.00 83.12 89 PHE A C 1
ATOM 710 O O . PHE A 1 89 ? -0.438 -6.880 -8.779 1.00 83.12 89 PHE A O 1
ATOM 717 N N . HIS A 1 90 ? -1.321 -5.119 -9.829 1.00 80.19 90 HIS A N 1
ATOM 718 C CA . HIS A 1 90 ? -1.179 -5.685 -11.155 1.00 80.19 90 HIS A CA 1
ATOM 719 C C . HIS A 1 90 ? 0.312 -5.796 -11.552 1.00 80.19 90 HIS A C 1
ATOM 721 O O . HIS A 1 90 ? 1.018 -4.784 -11.502 1.00 80.19 90 HIS A O 1
ATOM 727 N N . PRO A 1 91 ? 0.799 -6.950 -12.056 1.00 73.12 91 PRO A N 1
ATOM 728 C CA . PRO A 1 91 ? 2.220 -7.157 -12.381 1.00 73.12 91 PRO A CA 1
ATOM 729 C C . PRO A 1 91 ? 2.757 -6.149 -13.405 1.00 73.12 91 PRO A C 1
ATOM 731 O O . PRO A 1 91 ? 3.837 -5.588 -13.237 1.00 73.12 91 PRO A O 1
ATOM 734 N N . VAL A 1 92 ? 1.970 -5.875 -14.451 1.00 73.50 92 VAL A N 1
ATOM 735 C CA . VAL A 1 92 ? 2.351 -4.972 -15.551 1.00 73.50 92 VAL A CA 1
ATOM 736 C C . VAL A 1 92 ? 2.041 -3.502 -15.259 1.00 73.50 92 VAL A C 1
ATOM 738 O O . VAL A 1 92 ? 2.944 -2.671 -15.339 1.00 73.50 92 VAL A O 1
ATOM 741 N N . THR A 1 93 ? 0.809 -3.161 -14.873 1.00 78.38 93 THR A N 1
ATOM 742 C CA . THR A 1 93 ? 0.400 -1.754 -14.693 1.00 78.38 93 THR A CA 1
ATOM 743 C C . THR A 1 93 ? 0.719 -1.192 -13.310 1.00 78.38 93 THR A C 1
ATOM 745 O O . THR A 1 93 ? 0.699 0.020 -13.133 1.00 78.38 93 THR A O 1
ATOM 748 N N . SER A 1 94 ? 1.031 -2.043 -12.322 1.00 75.25 94 SER A N 1
ATOM 749 C CA . SER A 1 94 ? 1.222 -1.640 -10.919 1.00 75.25 94 SER A CA 1
ATOM 750 C C . SER A 1 94 ? 0.030 -0.916 -10.293 1.00 75.25 94 SER A C 1
ATOM 752 O O . SER A 1 94 ? 0.184 -0.267 -9.263 1.00 75.25 94 SER A O 1
ATOM 754 N N . ALA A 1 95 ? -1.157 -1.049 -10.883 1.00 81.69 95 ALA A N 1
ATOM 755 C CA . ALA A 1 95 ? -2.390 -0.578 -10.277 1.00 81.69 95 ALA A CA 1
ATOM 756 C C . ALA A 1 95 ? -2.785 -1.490 -9.110 1.00 81.69 95 ALA A C 1
ATOM 758 O O . ALA A 1 95 ? -2.695 -2.716 -9.230 1.00 81.69 95 ALA A O 1
ATOM 759 N N . LEU A 1 96 ? -3.229 -0.894 -8.007 1.00 83.88 96 LEU A N 1
ATOM 760 C CA . LEU A 1 96 ? -3.831 -1.602 -6.884 1.00 83.88 96 LEU A CA 1
ATOM 761 C C . LEU A 1 96 ? -5.085 -2.355 -7.360 1.00 83.88 96 LEU A C 1
ATOM 763 O O . LEU A 1 96 ? -6.022 -1.747 -7.873 1.00 83.88 96 LEU A O 1
ATOM 767 N N . ARG A 1 97 ? -5.081 -3.681 -7.213 1.00 84.50 97 ARG A N 1
ATOM 768 C CA . ARG A 1 97 ? -6.199 -4.578 -7.539 1.00 84.50 97 ARG A CA 1
ATOM 769 C C . ARG A 1 97 ? -7.088 -4.840 -6.333 1.00 84.50 97 ARG A C 1
ATOM 771 O O . ARG A 1 97 ? -8.298 -4.938 -6.484 1.00 84.50 97 ARG A O 1
ATOM 778 N N . GLY A 1 98 ? -6.487 -4.980 -5.158 1.00 81.12 98 GLY A N 1
ATOM 779 C CA . GLY A 1 98 ? -7.201 -5.377 -3.957 1.00 81.12 98 GLY A CA 1
ATOM 780 C C .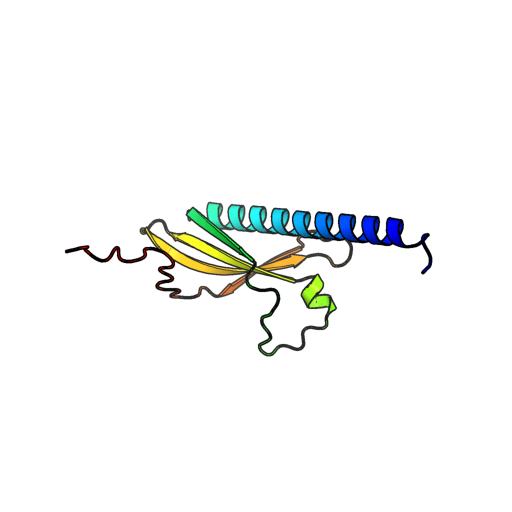 GLY A 1 98 ? -6.380 -5.135 -2.706 1.00 81.12 98 GLY A C 1
ATOM 781 O O . GLY A 1 98 ? -5.171 -4.906 -2.768 1.00 81.12 98 GLY A O 1
ATOM 782 N N . MET A 1 99 ? -7.066 -5.150 -1.569 1.00 82.62 99 MET A N 1
ATOM 783 C CA . MET A 1 99 ? -6.434 -5.034 -0.268 1.00 82.62 99 MET A CA 1
ATOM 784 C C . MET A 1 99 ? -7.163 -5.902 0.743 1.00 82.62 99 MET A C 1
ATOM 786 O O . MET A 1 99 ? -8.376 -5.775 0.916 1.00 82.62 99 MET A O 1
ATOM 790 N N . HIS A 1 100 ? -6.416 -6.752 1.430 1.00 81.75 100 HIS A N 1
ATOM 791 C CA . HIS A 1 100 ? -6.940 -7.648 2.448 1.00 81.75 100 HIS A CA 1
ATOM 792 C C . HIS A 1 100 ? -6.137 -7.510 3.744 1.00 81.75 100 HIS A C 1
ATOM 794 O O . HIS A 1 100 ? -5.015 -7.011 3.745 1.00 81.75 100 HIS A O 1
ATOM 800 N N . VAL A 1 101 ? -6.745 -7.875 4.871 1.00 80.69 101 VAL A N 1
ATOM 801 C CA . VAL A 1 101 ? -6.115 -7.785 6.195 1.00 80.69 101 VAL A CA 1
ATOM 802 C C . VAL A 1 101 ? -5.673 -9.191 6.578 1.00 80.69 101 VAL A C 1
ATOM 804 O O . VAL A 1 101 ? -6.508 -10.091 6.609 1.00 80.69 101 VAL A O 1
ATOM 807 N N . LEU A 1 102 ? -4.376 -9.390 6.828 1.00 70.94 102 LEU A N 1
ATOM 808 C CA . LEU A 1 102 ? -3.818 -10.708 7.169 1.00 70.94 102 LEU A CA 1
ATOM 809 C C . LEU A 1 102 ? -4.099 -11.094 8.634 1.00 70.94 102 LEU A C 1
ATOM 811 O O . LEU A 1 102 ? -4.021 -12.258 9.008 1.00 70.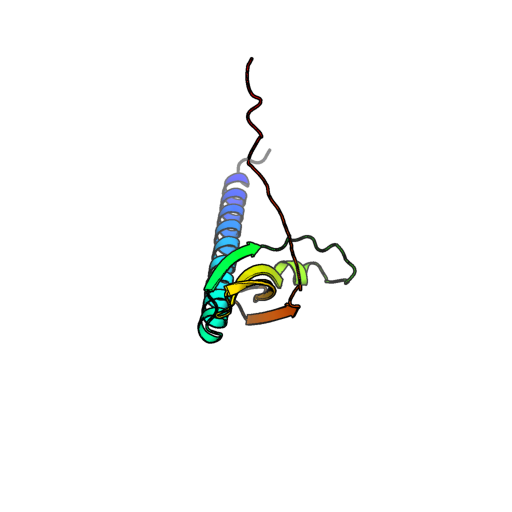94 102 LEU A O 1
ATOM 815 N N . GLY A 1 103 ? -4.449 -10.109 9.461 1.00 61.06 103 GLY A N 1
ATOM 816 C CA . GLY A 1 103 ? -4.849 -10.285 10.851 1.00 61.06 103 GLY A CA 1
ATOM 817 C C . GLY A 1 103 ? -4.663 -8.998 11.650 1.00 61.06 103 GLY A C 1
ATOM 818 O O . GLY A 1 103 ? -3.817 -8.157 11.328 1.00 61.06 103 GLY A O 1
ATOM 819 N N . GLU A 1 104 ? -5.463 -8.839 12.699 1.00 57.50 104 GLU A N 1
ATOM 820 C CA . GLU A 1 104 ? -5.168 -7.893 13.772 1.00 57.50 104 GLU A CA 1
ATOM 821 C C . GLU A 1 104 ? -4.078 -8.526 14.645 1.00 57.50 104 GLU A C 1
ATOM 823 O O . GLU A 1 104 ? -4.212 -9.678 15.053 1.00 57.50 104 GLU A O 1
ATOM 828 N N . HIS A 1 105 ? -2.983 -7.818 14.919 1.00 55.66 105 HIS A N 1
ATOM 829 C CA . HIS A 1 105 ? -2.068 -8.239 15.977 1.00 55.66 105 HIS A CA 1
ATOM 830 C C . HIS A 1 105 ? -2.583 -7.648 17.291 1.00 55.66 105 HIS A C 1
ATOM 832 O O . HIS A 1 105 ? -2.484 -6.431 17.491 1.00 55.66 105 HIS A O 1
ATOM 838 N N . PRO A 1 106 ? -3.143 -8.460 18.207 1.00 43.69 106 PRO A N 1
ATOM 839 C CA . PRO A 1 106 ? -3.405 -7.995 19.554 1.00 43.69 106 PRO A CA 1
ATOM 840 C C . PRO A 1 106 ? -2.053 -7.837 20.264 1.00 43.69 106 PRO A C 1
ATOM 842 O O . PRO A 1 106 ? -1.480 -8.797 20.762 1.00 43.69 106 PRO A O 1
ATOM 845 N N . GLY A 1 107 ? -1.526 -6.611 20.284 1.00 45.97 107 GLY A N 1
ATOM 846 C CA . GLY A 1 107 ? -0.395 -6.236 21.133 1.00 45.97 107 GLY A CA 1
ATOM 847 C C . GLY A 1 107 ? 0.974 -6.237 20.451 1.00 45.97 107 GLY A C 1
ATOM 848 O O . GLY A 1 107 ? 1.753 -7.171 20.585 1.00 45.97 107 GLY A O 1
ATOM 849 N N . SER A 1 108 ? 1.340 -5.101 19.853 1.00 41.00 108 SER A N 1
ATOM 850 C CA . SER A 1 108 ? 2.723 -4.616 19.940 1.00 41.00 108 SER A CA 1
ATOM 851 C C . SER A 1 108 ? 2.760 -3.587 21.066 1.00 41.00 108 SER A C 1
ATOM 853 O O . SER A 1 108 ? 2.676 -2.380 20.847 1.00 41.00 108 SER A O 1
ATOM 855 N N . GLY A 1 109 ? 2.794 -4.093 22.299 1.00 42.38 109 GLY A N 1
ATOM 856 C CA . GLY A 1 109 ? 3.201 -3.290 23.441 1.00 42.38 109 GLY A CA 1
ATOM 857 C C . GLY A 1 109 ? 4.647 -2.835 23.252 1.00 42.38 109 GLY A C 1
ATOM 858 O O . GLY A 1 109 ? 5.491 -3.621 22.832 1.00 42.38 109 GLY A O 1
ATOM 859 N N . GLY A 1 110 ? 4.897 -1.561 23.553 1.00 44.50 110 GLY A N 1
ATOM 860 C CA . GLY A 1 110 ? 6.204 -1.037 23.942 1.00 44.50 110 GLY A CA 1
ATOM 861 C C . GLY A 1 110 ? 7.338 -1.209 22.933 1.00 44.50 110 GLY A C 1
ATOM 862 O O . GLY A 1 110 ? 8.115 -2.154 22.999 1.00 44.50 110 GLY A O 1
ATOM 863 N N . SER A 1 111 ? 7.545 -0.198 22.092 1.00 37.47 111 SER A N 1
ATOM 864 C CA . SER A 1 111 ? 8.908 0.146 21.679 1.00 37.47 111 SER A CA 1
ATOM 865 C C . SER A 1 111 ? 9.169 1.585 22.100 1.00 37.47 111 SER A C 1
ATOM 867 O O . SER A 1 111 ? 9.140 2.506 21.287 1.00 37.47 111 SER A O 1
ATOM 869 N N . ASP A 1 112 ? 9.381 1.750 23.409 1.00 41.66 112 ASP A N 1
ATOM 870 C CA . ASP A 1 112 ? 10.131 2.870 23.966 1.00 41.66 112 ASP A CA 1
ATOM 871 C C . ASP A 1 112 ? 11.531 2.833 23.352 1.00 41.66 112 ASP A C 1
ATOM 873 O O . ASP A 1 112 ? 12.435 2.117 23.784 1.00 41.66 112 ASP A O 1
ATOM 877 N N . ARG A 1 113 ? 11.702 3.592 22.275 1.00 42.44 113 ARG A N 1
ATOM 878 C CA . ARG A 1 113 ? 13.010 3.989 21.773 1.00 42.44 113 ARG A CA 1
ATOM 879 C C . ARG A 1 113 ? 13.121 5.493 21.938 1.00 42.44 113 ARG A C 1
ATOM 881 O O . ARG A 1 113 ? 12.660 6.243 21.085 1.00 42.44 113 ARG A O 1
ATOM 888 N N . GLY A 1 114 ? 13.812 5.894 23.002 1.00 40.50 114 GLY A N 1
ATOM 889 C CA . GLY A 1 114 ? 14.611 7.115 22.980 1.00 40.50 114 GLY A CA 1
ATOM 890 C C . GLY A 1 114 ? 14.294 8.169 24.032 1.00 40.50 114 GLY A C 1
ATOM 891 O O . GLY A 1 114 ? 14.065 9.314 23.667 1.00 40.50 114 GLY A O 1
ATOM 892 N N . THR A 1 115 ? 14.428 7.839 25.316 1.00 38.16 115 THR A N 1
ATOM 893 C CA . THR A 1 115 ? 14.819 8.850 26.310 1.00 38.16 115 THR A CA 1
ATOM 894 C C . THR A 1 115 ? 15.959 8.277 27.137 1.00 38.16 115 THR A C 1
ATOM 896 O O . THR A 1 115 ? 15.771 7.398 27.974 1.00 38.16 115 THR A O 1
ATOM 899 N N . ALA A 1 116 ? 17.176 8.720 26.830 1.00 38.53 116 ALA A N 1
ATOM 900 C CA . ALA A 1 116 ? 18.350 8.441 27.641 1.00 38.53 116 ALA A CA 1
ATOM 901 C C . ALA A 1 116 ? 18.125 8.996 29.061 1.00 38.53 116 ALA A C 1
ATOM 903 O O . ALA A 1 116 ? 17.682 10.142 29.184 1.00 38.53 116 ALA A O 1
ATOM 904 N N . PRO A 1 117 ? 18.428 8.248 30.134 1.00 38.66 117 PRO A N 1
ATOM 905 C CA . PRO A 1 117 ? 18.463 8.832 31.462 1.00 38.66 117 PRO A CA 1
ATOM 906 C C . PRO A 1 117 ? 19.691 9.746 31.556 1.00 38.66 117 PRO A C 1
ATOM 908 O O . PRO A 1 117 ? 20.832 9.292 31.465 1.00 38.66 117 PRO A O 1
ATOM 911 N N . LEU A 1 118 ? 19.451 11.047 31.723 1.00 45.94 118 LEU A N 1
ATOM 912 C CA . LEU A 1 118 ? 20.461 11.984 32.204 1.00 45.94 118 LEU A CA 1
ATOM 913 C C . LEU A 1 118 ? 20.916 11.501 33.586 1.00 45.94 118 LEU A C 1
ATOM 915 O O . LEU A 1 118 ? 20.129 11.473 34.533 1.00 45.94 118 LEU A O 1
ATOM 919 N N . ALA A 1 119 ? 22.177 11.090 33.689 1.00 39.12 119 ALA A N 1
ATOM 920 C CA . ALA A 1 119 ? 22.815 10.853 34.973 1.00 39.12 119 ALA A CA 1
ATOM 921 C C . ALA A 1 119 ? 22.906 12.185 35.745 1.00 39.12 119 ALA A C 1
ATOM 923 O O . ALA A 1 119 ? 23.281 13.200 35.150 1.00 39.12 119 ALA A O 1
ATOM 924 N N . PRO A 1 120 ? 22.590 12.218 37.050 1.00 41.69 120 PRO A N 1
ATOM 925 C CA . PRO A 1 120 ? 22.848 13.393 37.865 1.00 41.69 120 PRO A CA 1
ATOM 926 C C . PRO A 1 120 ? 24.355 13.508 38.115 1.00 41.69 120 PRO A C 1
ATOM 928 O O . PRO A 1 120 ? 24.962 12.638 38.740 1.00 41.69 120 PRO A O 1
ATOM 931 N N . VAL A 1 121 ? 24.954 14.591 37.621 1.00 46.34 121 VAL A N 1
ATOM 932 C CA . VAL A 1 121 ? 26.294 15.026 38.027 1.00 46.34 121 VAL A CA 1
ATOM 933 C C . VAL A 1 121 ? 26.188 15.497 39.477 1.00 46.34 121 VAL A C 1
ATOM 935 O O . VAL A 1 121 ? 25.435 16.424 39.777 1.00 46.34 121 VAL A O 1
ATOM 938 N N . ARG A 1 122 ? 26.896 14.805 40.368 1.00 43.41 122 ARG A N 1
ATOM 939 C CA . ARG A 1 122 ? 27.293 15.318 41.679 1.00 43.41 122 ARG A CA 1
ATOM 940 C C . ARG A 1 122 ? 28.666 15.952 41.556 1.00 43.41 122 ARG A C 1
ATOM 942 O O . ARG A 1 122 ? 29.480 15.389 40.792 1.00 43.41 122 ARG A O 1
#

pLDDT: mean 70.44, std 17.28, range [37.47, 88.06]

Secondary structure (DSSP, 8-state):
--TTSHHHHHHHHHHHHHHHHHHHHHHHHHHHHHHHHTTPEEEEEEE--S---SS----HHHHHHEEEEEEEEE-TTS-EEEEEEEEEE-TTT--EEEEEEEEEES------------PPP-

Radius of gyration: 19.52 Å; chains: 1; bounding box: 48×36×65 Å